Protein AF-A0A7X5D542-F1 (afdb_monomer_lite)

Secondary structure (DSSP, 8-state):
--HHHHHHHHHHSTTSSSHHHHHHHHHHHHHHGGG---HHHHHHHB---TTSSS--B---EETTEE--HHHHHHT-----

Foldseek 3Di:
DVLVVLVVVCVVVVPDPDSVRSVLLVVQCVVCVVLPDDSVLSNVQAPDDPPPVPCGGDWDDDPSHTDDPVVVVVPPDPDD

pLDDT: mean 86.71, std 9.31, range [50.97, 95.12]

Sequence (80 aa):
MLKEYIKQEFKENGSYKDEDSYFEFLAARQMVKDYDLSDEEIENGIMGGGLDGGCDAIYIFSNGILMNDDAFESLQCRKR

Radius of gyration: 15.46 Å; chains: 1; bounding box: 52×28×35 Å

Structure (mmCIF, N/CA/C/O backbone):
data_AF-A0A7X5D542-F1
#
_entry.id   AF-A0A7X5D542-F1
#
loop_
_atom_site.group_PDB
_atom_site.id
_atom_site.type_symbol
_atom_site.label_atom_id
_atom_site.label_alt_id
_atom_site.label_comp_id
_atom_site.label_asym_id
_atom_site.label_entity_id
_atom_site.label_seq_id
_atom_site.pdbx_PDB_ins_code
_atom_site.Cartn_x
_atom_site.Cartn_y
_atom_site.Cartn_z
_atom_site.occupancy
_atom_site.B_iso_or_equiv
_atom_site.auth_seq_id
_atom_site.auth_comp_id
_atom_site.auth_asym_id
_atom_site.auth_atom_id
_atom_site.pdbx_PDB_model_num
ATOM 1 N N . MET A 1 1 ? -22.147 1.066 3.511 1.00 73.50 1 MET A N 1
ATOM 2 C CA . MET A 1 1 ? -21.860 0.384 2.226 1.00 73.50 1 MET A CA 1
ATOM 3 C C . MET A 1 1 ? -20.374 0.373 1.831 1.00 73.50 1 MET A C 1
ATOM 5 O O . MET A 1 1 ? -19.901 -0.724 1.624 1.00 73.50 1 MET A O 1
ATOM 9 N N . LEU A 1 2 ? -19.597 1.475 1.788 1.00 85.38 2 LEU A N 1
ATOM 10 C CA . LEU A 1 2 ? -18.111 1.379 1.663 1.00 85.38 2 LEU A CA 1
ATOM 11 C C . LEU A 1 2 ? -17.378 1.647 2.985 1.00 85.38 2 LEU A C 1
ATOM 13 O O . LEU A 1 2 ? -16.563 0.847 3.417 1.00 85.38 2 LEU A O 1
ATOM 17 N N . LYS A 1 3 ? -17.738 2.727 3.687 1.00 87.25 3 LYS A N 1
ATOM 18 C CA . LYS A 1 3 ? -17.164 3.034 5.011 1.00 87.25 3 LYS A CA 1
ATOM 19 C C . LYS A 1 3 ? -17.364 1.904 6.025 1.00 87.25 3 LYS A C 1
ATOM 21 O O . LYS A 1 3 ? -16.499 1.630 6.833 1.00 87.25 3 LYS A O 1
ATOM 26 N N . GLU A 1 4 ? -18.512 1.234 5.981 1.00 92.00 4 GLU A N 1
ATOM 27 C CA . GLU A 1 4 ? -18.774 0.079 6.853 1.00 92.00 4 GLU A CA 1
ATOM 28 C C . GLU A 1 4 ? -17.904 -1.128 6.508 1.00 92.00 4 GLU A C 1
ATOM 30 O O . GLU A 1 4 ? -17.498 -1.833 7.421 1.00 92.00 4 GLU A O 1
ATOM 35 N N . TYR A 1 5 ? -17.599 -1.332 5.223 1.00 90.75 5 TYR A N 1
ATOM 36 C CA . TYR A 1 5 ? -16.708 -2.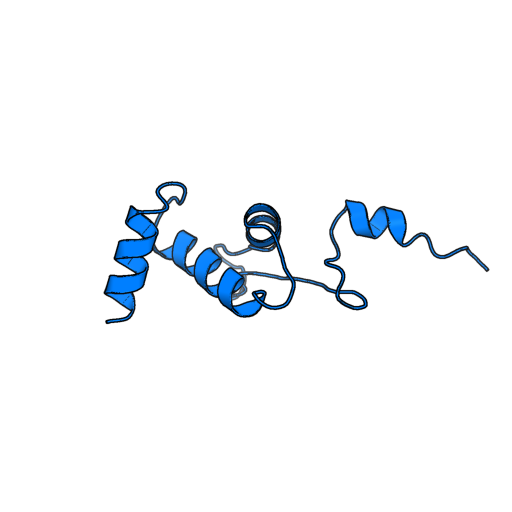399 4.773 1.00 90.75 5 TYR A CA 1
ATOM 37 C C . TYR A 1 5 ? -15.280 -2.152 5.273 1.00 90.75 5 TYR A C 1
ATOM 39 O O . TYR A 1 5 ? -14.713 -3.008 5.940 1.00 90.75 5 TYR A O 1
ATOM 47 N N . ILE A 1 6 ? -14.759 -0.935 5.079 1.00 89.50 6 ILE A N 1
ATOM 48 C CA . ILE A 1 6 ? -13.439 -0.526 5.590 1.00 89.50 6 ILE A CA 1
ATOM 49 C C . ILE A 1 6 ? -13.373 -0.700 7.114 1.00 89.50 6 ILE A C 1
ATOM 51 O O . ILE A 1 6 ? -12.414 -1.255 7.634 1.00 89.50 6 ILE A O 1
ATOM 55 N N . LYS A 1 7 ? -14.431 -0.313 7.839 1.00 90.19 7 LYS A N 1
ATOM 56 C CA . LYS A 1 7 ? -14.527 -0.515 9.294 1.00 90.19 7 LYS A CA 1
ATOM 57 C C . LYS A 1 7 ? -14.561 -1.974 9.727 1.00 90.19 7 LYS A C 1
ATOM 59 O O . LYS A 1 7 ? -14.150 -2.265 10.847 1.00 90.19 7 LYS A O 1
ATOM 64 N N . GLN A 1 8 ? -15.144 -2.862 8.928 1.00 91.94 8 GLN A N 1
ATOM 65 C CA . GLN A 1 8 ? -15.152 -4.294 9.222 1.00 91.94 8 GLN A CA 1
ATOM 66 C C . GLN A 1 8 ? -13.759 -4.874 9.010 1.00 91.94 8 GLN A C 1
ATOM 68 O O . GLN A 1 8 ? -13.208 -5.452 9.940 1.00 91.94 8 GLN A O 1
ATOM 73 N N . GLU A 1 9 ? -13.155 -4.612 7.858 1.00 90.81 9 GLU A N 1
ATOM 74 C CA . GLU A 1 9 ? -11.813 -5.094 7.536 1.00 90.81 9 GLU A CA 1
ATOM 75 C C . GLU A 1 9 ? -10.744 -4.539 8.490 1.00 90.81 9 GLU A C 1
ATOM 77 O O . GLU A 1 9 ? -9.873 -5.281 8.930 1.00 90.81 9 GLU A O 1
ATOM 82 N N . PHE A 1 10 ? -10.848 -3.271 8.904 1.00 91.38 10 PHE A N 1
ATOM 83 C CA . PHE A 1 10 ? -9.979 -2.685 9.932 1.00 91.38 10 PHE A CA 1
ATOM 84 C C . PHE A 1 10 ? -10.083 -3.423 11.276 1.00 91.38 10 PHE A C 1
ATOM 86 O O . PHE A 1 10 ? -9.090 -3.605 11.972 1.00 91.38 10 PHE A O 1
ATOM 93 N N . LYS A 1 11 ? -11.286 -3.869 11.664 1.00 89.00 11 LYS A N 1
ATOM 94 C CA . LYS A 1 11 ? -11.473 -4.648 12.902 1.00 89.00 11 LYS A CA 1
ATOM 95 C C . LYS A 1 11 ? -10.880 -6.049 12.804 1.00 89.00 11 LYS A C 1
ATOM 97 O O . LYS A 1 11 ? -10.504 -6.606 13.831 1.00 89.00 11 LYS A O 1
ATOM 102 N N . GLU A 1 12 ? -10.854 -6.621 11.606 1.00 87.75 12 GLU A N 1
ATOM 103 C CA . GLU A 1 12 ? -10.276 -7.938 11.340 1.00 87.75 12 GLU A CA 1
ATOM 104 C C . GLU A 1 12 ? -8.742 -7.859 11.242 1.00 87.75 12 GLU A C 1
ATOM 106 O O . GLU A 1 12 ? -8.051 -8.721 11.780 1.00 87.75 12 GLU A O 1
ATOM 111 N N . ASN A 1 13 ? -8.213 -6.775 10.668 1.00 80.56 13 ASN A N 1
ATOM 112 C CA . ASN A 1 13 ? -6.790 -6.448 10.586 1.00 80.56 13 ASN A CA 1
ATOM 113 C C . ASN A 1 13 ? -6.378 -5.459 11.689 1.00 80.56 13 ASN A C 1
ATOM 115 O O . ASN A 1 13 ? -6.086 -4.291 11.440 1.00 80.56 13 ASN A O 1
ATOM 119 N N . GLY A 1 14 ? -6.331 -5.937 12.934 1.00 73.38 14 GLY A N 1
ATOM 120 C CA . GLY A 1 14 ? -6.028 -5.127 14.126 1.00 73.38 14 GLY A CA 1
ATOM 121 C C . GLY A 1 14 ? -4.585 -4.609 14.266 1.00 73.38 14 GLY A C 1
ATOM 122 O O . GLY A 1 14 ? -4.187 -4.272 15.379 1.00 73.38 14 GLY A O 1
ATOM 123 N N . SER A 1 15 ? -3.797 -4.570 13.187 1.00 83.38 15 SER A N 1
ATOM 124 C CA . SER A 1 15 ? -2.390 -4.132 13.197 1.00 83.38 15 SER A CA 1
ATOM 125 C C . SER A 1 15 ? -2.202 -2.626 12.965 1.00 83.38 15 SER A C 1
ATOM 127 O O . SER A 1 15 ? -1.121 -2.105 13.230 1.00 83.38 15 SER A O 1
ATOM 129 N N . TYR A 1 16 ? -3.234 -1.908 12.510 1.00 86.81 16 TYR A N 1
ATOM 130 C CA . TYR A 1 16 ? -3.131 -0.491 12.140 1.00 86.81 16 TYR A CA 1
ATOM 131 C C . TYR A 1 16 ? -3.578 0.452 13.265 1.00 86.81 16 TYR A C 1
ATOM 133 O O . TYR A 1 16 ? -4.463 0.140 14.063 1.00 86.81 16 TYR A O 1
ATOM 141 N N . LYS A 1 17 ? -2.965 1.641 13.319 1.00 86.81 17 LYS A N 1
ATOM 142 C CA . LYS A 1 17 ? -3.190 2.645 14.375 1.00 86.81 17 LYS A CA 1
ATOM 143 C C . LYS A 1 17 ? -4.606 3.229 14.363 1.00 86.81 17 LYS A C 1
ATOM 145 O O . LYS A 1 17 ? -5.188 3.454 15.425 1.00 86.81 17 LYS A O 1
ATOM 150 N N . ASP A 1 18 ? -5.132 3.513 13.179 1.00 89.88 18 ASP A N 1
ATOM 151 C CA . ASP A 1 18 ? -6.445 4.113 12.964 1.00 89.88 18 ASP A CA 1
ATOM 152 C C . ASP A 1 18 ? -7.015 3.715 11.590 1.00 89.88 18 ASP A C 1
ATOM 154 O O . ASP A 1 18 ? -6.328 3.114 10.761 1.00 89.88 18 ASP A O 1
ATOM 158 N N . GLU A 1 19 ? -8.302 4.013 11.380 1.00 89.56 19 GLU A N 1
ATOM 159 C CA . GLU A 1 19 ? -9.032 3.691 10.144 1.00 89.56 19 GLU A CA 1
ATOM 160 C C . GLU A 1 19 ? -8.429 4.398 8.920 1.00 89.56 19 GLU A C 1
ATOM 162 O O . GLU A 1 19 ? -8.468 3.834 7.830 1.00 89.56 19 GLU A O 1
ATOM 167 N N . ASP A 1 20 ? -7.843 5.587 9.102 1.00 89.00 20 ASP A N 1
ATOM 168 C CA . ASP A 1 20 ? -7.208 6.357 8.028 1.00 89.00 20 ASP A CA 1
ATOM 169 C C . ASP A 1 20 ? -5.918 5.661 7.560 1.00 89.00 20 ASP A C 1
ATOM 171 O O . ASP A 1 20 ? -5.769 5.376 6.375 1.00 89.00 20 ASP A O 1
ATOM 175 N N . SER A 1 21 ? -5.056 5.250 8.498 1.00 89.75 21 SER A N 1
ATOM 176 C CA . SER A 1 21 ? -3.836 4.476 8.206 1.00 89.75 21 SER A CA 1
ATOM 177 C C . SER A 1 21 ? -4.159 3.152 7.501 1.00 89.75 21 SER A C 1
ATOM 179 O O . SER A 1 21 ? -3.475 2.733 6.570 1.00 89.75 21 SER A O 1
ATOM 181 N N . TYR A 1 22 ? -5.229 2.477 7.931 1.00 92.50 22 TYR A N 1
ATOM 182 C CA . TYR A 1 22 ? -5.684 1.256 7.269 1.00 92.50 22 TYR A CA 1
ATOM 183 C C . TYR A 1 22 ? -6.246 1.525 5.871 1.00 92.50 22 TYR A C 1
ATOM 185 O O . TYR A 1 22 ? -6.065 0.721 4.956 1.00 92.50 22 TYR A O 1
ATOM 193 N N . PHE A 1 23 ? -6.937 2.649 5.692 1.00 91.25 23 PHE A N 1
ATOM 194 C CA . PHE A 1 23 ? -7.466 3.040 4.396 1.00 91.25 23 PHE A CA 1
ATOM 195 C C . PHE A 1 23 ? -6.348 3.294 3.380 1.00 91.25 23 PHE A C 1
ATOM 197 O O . PHE A 1 23 ? -6.488 2.852 2.240 1.00 91.25 23 PHE A O 1
ATOM 204 N N . GLU A 1 24 ? -5.241 3.923 3.783 1.00 92.25 24 GLU A N 1
ATOM 205 C CA . GLU A 1 24 ? -4.055 4.105 2.933 1.00 92.25 24 GLU A CA 1
ATOM 206 C C . GLU A 1 24 ? -3.506 2.757 2.448 1.00 92.25 24 GLU A C 1
ATOM 208 O O . GLU A 1 24 ? -3.362 2.541 1.241 1.00 92.25 24 GLU A O 1
ATOM 213 N N . PHE A 1 25 ? -3.307 1.808 3.368 1.00 93.81 25 PHE A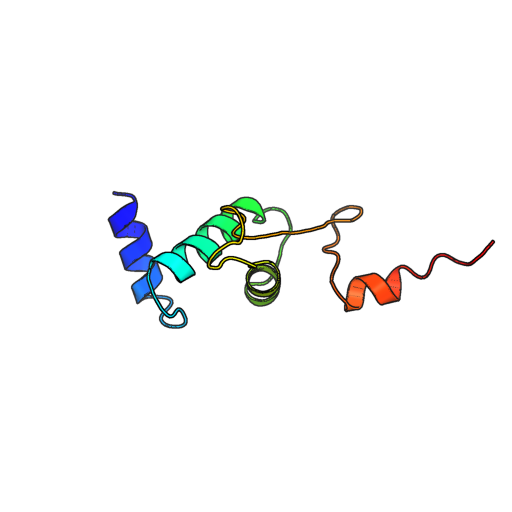 N 1
ATOM 214 C CA . PHE A 1 25 ? -2.872 0.453 3.028 1.00 93.81 25 PHE A CA 1
ATOM 215 C C . PHE A 1 25 ? -3.852 -0.259 2.093 1.00 93.81 25 PHE A C 1
ATOM 217 O O . PHE A 1 25 ? -3.459 -0.800 1.058 1.00 93.81 25 PHE A O 1
ATOM 224 N N . LEU A 1 26 ? -5.146 -0.238 2.419 1.00 93.19 26 LEU A N 1
ATOM 225 C CA . LEU A 1 26 ? -6.170 -0.894 1.613 1.00 93.19 26 LEU A CA 1
ATOM 226 C C . LEU A 1 26 ? -6.237 -0.289 0.204 1.00 93.19 26 LEU A C 1
ATOM 228 O O . LEU A 1 26 ? -6.356 -1.022 -0.778 1.00 93.19 26 LEU A O 1
ATOM 232 N N . ALA A 1 27 ? -6.152 1.037 0.086 1.00 93.06 27 ALA A N 1
ATOM 233 C CA . ALA A 1 27 ? -6.141 1.728 -1.196 1.00 93.06 27 ALA A CA 1
ATOM 234 C C . ALA A 1 27 ? -4.908 1.341 -2.021 1.00 93.06 27 ALA A C 1
ATOM 236 O O . ALA A 1 27 ? -5.050 0.976 -3.192 1.00 93.06 27 ALA A O 1
ATOM 237 N N . ALA A 1 28 ? -3.726 1.346 -1.403 1.00 95.12 28 ALA A N 1
ATOM 238 C CA . ALA A 1 28 ? -2.488 0.929 -2.041 1.00 95.12 28 ALA A CA 1
ATOM 239 C C . ALA A 1 28 ? -2.561 -0.527 -2.524 1.00 95.12 28 ALA A C 1
ATOM 241 O O . ALA A 1 28 ? -2.342 -0.782 -3.710 1.00 95.12 28 ALA A O 1
ATOM 242 N N . ARG A 1 29 ? -2.998 -1.459 -1.663 1.00 94.50 29 ARG A N 1
ATOM 243 C CA . ARG A 1 29 ? -3.191 -2.881 -1.997 1.00 94.50 29 ARG A CA 1
ATOM 244 C C . ARG A 1 29 ? -4.076 -3.069 -3.223 1.00 94.50 29 ARG A C 1
ATOM 246 O O . ARG A 1 29 ? -3.762 -3.871 -4.098 1.00 94.50 29 ARG A O 1
ATOM 253 N N . GLN A 1 30 ? -5.165 -2.309 -3.331 1.00 93.62 30 GLN A N 1
ATOM 254 C CA . GLN A 1 30 ? -6.049 -2.408 -4.493 1.00 93.62 30 GLN A CA 1
ATOM 255 C C . GLN A 1 30 ? -5.431 -1.850 -5.781 1.00 93.62 30 GLN A C 1
ATOM 257 O O . GLN A 1 30 ? -5.783 -2.336 -6.858 1.00 93.62 30 GLN A O 1
ATOM 262 N N . MET A 1 31 ? -4.527 -0.870 -5.693 1.00 93.44 31 MET A N 1
ATOM 263 C CA . MET A 1 31 ? -3.824 -0.304 -6.852 1.00 93.44 31 MET A CA 1
ATOM 264 C C . MET A 1 31 ? -2.715 -1.223 -7.369 1.00 93.44 31 MET A C 1
ATOM 266 O O . MET A 1 31 ? -2.524 -1.316 -8.580 1.00 93.44 31 MET A O 1
ATOM 270 N N . VAL A 1 32 ? -2.012 -1.923 -6.475 1.00 94.44 32 VAL A N 1
ATOM 271 C CA . VAL A 1 32 ? -0.871 -2.793 -6.825 1.00 94.44 32 VAL A CA 1
ATOM 272 C C . VAL A 1 32 ? -1.207 -4.287 -6.854 1.00 94.44 32 VAL A C 1
ATOM 274 O O . VAL A 1 32 ? -0.314 -5.111 -7.027 1.00 94.44 32 VAL A O 1
ATOM 277 N N . LYS A 1 33 ? -2.490 -4.654 -6.760 1.00 94.12 33 LYS A N 1
ATOM 278 C CA . LYS A 1 33 ? -2.967 -6.052 -6.724 1.00 94.12 33 LYS A CA 1
ATOM 279 C C . LYS A 1 33 ? -2.488 -6.939 -7.884 1.00 94.12 33 LYS A C 1
ATOM 281 O O . LYS A 1 33 ? -2.465 -8.155 -7.744 1.00 94.12 33 LYS A O 1
ATOM 286 N N . ASP A 1 34 ? -2.147 -6.345 -9.028 1.00 94.44 34 ASP A N 1
ATOM 287 C CA . ASP A 1 34 ? -1.719 -7.074 -10.228 1.00 94.44 34 ASP A CA 1
ATOM 288 C C . ASP A 1 34 ? -0.206 -7.390 -10.221 1.00 94.44 34 ASP A C 1
ATOM 290 O O . ASP A 1 34 ? 0.272 -8.096 -11.108 1.00 94.44 34 ASP A O 1
ATOM 294 N N . TYR A 1 35 ? 0.546 -6.879 -9.237 1.00 91.50 35 TYR A N 1
ATOM 295 C CA . TYR A 1 35 ? 2.007 -7.007 -9.132 1.00 91.50 35 TYR A CA 1
ATOM 296 C C . TYR A 1 35 ? 2.474 -8.044 -8.097 1.00 91.50 35 TYR A C 1
ATOM 298 O O . TYR A 1 35 ? 3.672 -8.135 -7.856 1.00 91.50 35 TYR A O 1
ATOM 306 N N . ASP A 1 36 ? 1.549 -8.821 -7.518 1.00 90.94 36 ASP A N 1
ATOM 307 C CA . ASP A 1 36 ? 1.830 -9.925 -6.578 1.00 90.94 36 ASP A CA 1
ATOM 308 C C . ASP A 1 36 ? 2.749 -9.523 -5.407 1.00 90.94 36 ASP A C 1
ATOM 310 O O . ASP A 1 36 ? 3.682 -10.235 -5.045 1.00 90.94 36 ASP A O 1
ATOM 314 N N . LEU A 1 37 ? 2.500 -8.335 -4.845 1.00 93.31 37 LEU A N 1
ATOM 315 C CA . LEU A 1 37 ? 3.248 -7.820 -3.701 1.00 93.31 37 LEU A CA 1
ATOM 316 C C . LEU A 1 37 ? 2.734 -8.411 -2.390 1.00 93.31 37 LEU A C 1
ATOM 318 O O . LEU A 1 37 ? 1.526 -8.566 -2.193 1.00 93.31 37 LEU A O 1
ATOM 322 N N . SER A 1 38 ? 3.659 -8.670 -1.472 1.00 93.56 38 SER A N 1
ATOM 323 C CA . SER A 1 38 ? 3.347 -8.980 -0.078 1.00 93.56 38 SER A CA 1
ATOM 324 C C . SER A 1 38 ? 2.826 -7.750 0.676 1.00 93.56 38 SER A C 1
ATOM 326 O O . SER A 1 38 ? 3.101 -6.609 0.299 1.00 93.56 38 SER A O 1
ATOM 328 N N . ASP A 1 39 ? 2.103 -7.970 1.778 1.00 92.56 39 ASP A N 1
ATOM 329 C CA . ASP A 1 39 ? 1.604 -6.874 2.622 1.00 92.56 39 ASP A CA 1
ATOM 330 C C . ASP A 1 39 ? 2.760 -5.991 3.141 1.00 92.56 39 ASP A C 1
ATOM 332 O O . ASP A 1 39 ? 2.640 -4.770 3.148 1.00 92.56 39 ASP A O 1
ATOM 336 N N . GLU A 1 40 ? 3.916 -6.584 3.461 1.00 92.62 40 GLU A N 1
ATOM 337 C CA . GLU A 1 40 ? 5.129 -5.867 3.888 1.00 92.62 40 GLU A CA 1
ATOM 338 C C . GLU A 1 40 ? 5.697 -4.963 2.778 1.00 92.62 40 GLU A C 1
ATOM 340 O O . GLU A 1 40 ? 6.091 -3.825 3.031 1.00 92.62 40 GLU A O 1
ATOM 345 N N . GLU A 1 41 ? 5.724 -5.425 1.524 1.00 93.88 41 GLU A N 1
ATOM 346 C CA . GLU A 1 41 ? 6.155 -4.607 0.381 1.00 93.88 41 GLU A CA 1
ATOM 347 C C . GLU A 1 41 ? 5.193 -3.454 0.097 1.00 93.88 41 GLU A C 1
ATOM 349 O O . GLU A 1 41 ? 5.625 -2.360 -0.275 1.00 93.88 41 GLU A O 1
ATOM 354 N N . ILE A 1 42 ? 3.893 -3.686 0.285 1.00 94.25 42 ILE A N 1
ATOM 355 C CA . ILE A 1 42 ? 2.876 -2.644 0.163 1.00 94.25 42 ILE A CA 1
ATOM 356 C C . ILE A 1 42 ? 3.099 -1.599 1.253 1.00 94.25 42 ILE A C 1
ATOM 358 O O . ILE A 1 42 ? 3.209 -0.419 0.928 1.00 94.25 42 ILE A O 1
ATOM 362 N N . GLU A 1 43 ? 3.231 -2.013 2.512 1.00 93.06 43 GLU A N 1
ATOM 363 C CA . GLU A 1 43 ? 3.470 -1.114 3.646 1.00 93.06 43 GLU A CA 1
ATOM 364 C C . GLU A 1 43 ? 4.746 -0.285 3.481 1.00 93.06 43 GLU A C 1
ATOM 366 O O . GLU A 1 43 ? 4.725 0.917 3.734 1.00 93.06 43 GLU A O 1
ATOM 371 N N . ASN A 1 44 ? 5.826 -0.880 2.969 1.00 92.62 44 ASN A N 1
ATOM 372 C CA . ASN A 1 44 ? 7.078 -0.167 2.703 1.00 92.62 44 ASN A CA 1
ATOM 373 C C . ASN A 1 44 ? 6.946 0.948 1.649 1.00 92.62 44 ASN A C 1
ATOM 375 O O . ASN A 1 44 ? 7.753 1.876 1.636 1.00 92.62 44 ASN A O 1
ATOM 379 N N . GLY A 1 45 ? 5.958 0.864 0.753 1.00 91.88 45 GLY A N 1
ATOM 380 C CA . GLY A 1 45 ? 5.675 1.911 -0.232 1.00 91.88 45 GLY A CA 1
ATOM 381 C C . GLY A 1 45 ? 4.775 3.036 0.285 1.00 91.88 45 GLY A C 1
ATOM 382 O O . GLY A 1 45 ? 4.639 4.057 -0.394 1.00 91.88 45 GLY A O 1
ATOM 383 N N . ILE A 1 46 ? 4.155 2.875 1.459 1.00 93.00 46 ILE A N 1
ATOM 384 C CA . ILE A 1 46 ? 3.300 3.896 2.074 1.00 93.00 46 ILE A CA 1
ATOM 385 C C . ILE A 1 46 ? 4.195 4.962 2.705 1.00 93.00 46 ILE A C 1
ATOM 387 O O . ILE A 1 46 ? 5.010 4.687 3.581 1.00 93.00 46 ILE A O 1
ATOM 391 N N . MET A 1 47 ? 4.030 6.199 2.247 1.00 88.19 47 MET A N 1
ATOM 392 C CA . MET A 1 47 ? 4.787 7.372 2.701 1.00 88.19 47 MET A CA 1
ATOM 393 C C . MET A 1 47 ? 3.859 8.468 3.248 1.00 88.19 47 MET A C 1
ATOM 395 O O . MET A 1 47 ? 4.308 9.596 3.462 1.00 88.19 47 MET A O 1
ATOM 399 N N . GLY A 1 48 ? 2.582 8.126 3.461 1.00 83.25 48 GLY A N 1
ATOM 400 C CA . GLY A 1 48 ? 1.525 9.015 3.921 1.00 83.25 48 GLY A CA 1
ATOM 401 C C . GLY A 1 48 ? 1.852 9.686 5.250 1.00 83.25 48 GLY A C 1
ATOM 402 O O . GLY A 1 48 ? 2.372 9.077 6.193 1.00 83.25 48 GLY A O 1
ATOM 403 N N . GLY A 1 49 ? 1.578 10.987 5.327 1.00 83.75 49 GLY A N 1
ATOM 404 C CA . GLY A 1 49 ? 1.849 11.772 6.520 1.00 83.75 49 GLY A CA 1
ATOM 405 C C . GLY A 1 49 ? 1.465 13.243 6.406 1.00 83.75 49 GLY A C 1
ATOM 406 O O . GLY A 1 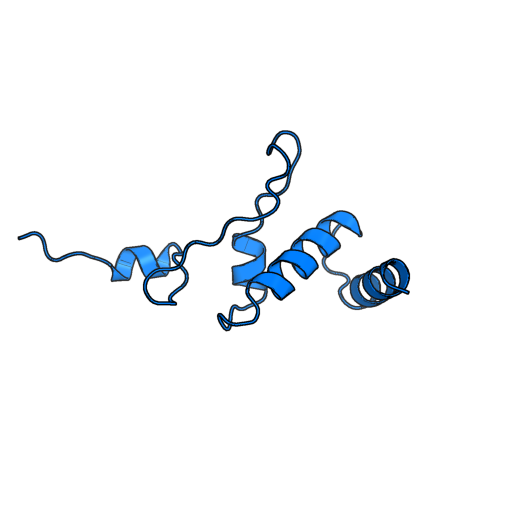49 ? 1.024 13.760 5.387 1.00 83.75 49 GLY A O 1
ATOM 407 N N . GLY A 1 50 ? 1.654 13.990 7.492 1.00 83.19 50 GLY A N 1
ATOM 408 C CA . GLY A 1 50 ? 1.456 15.438 7.437 1.00 83.19 50 GLY A CA 1
ATOM 409 C C . GLY A 1 50 ? 2.453 16.101 6.478 1.00 83.19 50 GLY A C 1
ATOM 410 O O . GLY A 1 50 ? 3.651 15.855 6.585 1.00 83.19 50 GLY A O 1
ATOM 411 N N . LEU A 1 51 ? 1.971 17.016 5.627 1.00 81.88 51 LEU A N 1
ATOM 412 C CA . LEU A 1 51 ? 2.774 17.807 4.671 1.00 81.88 51 LEU A CA 1
ATOM 413 C C . LEU A 1 51 ? 3.357 17.017 3.480 1.00 81.88 51 LEU A C 1
ATOM 415 O O . LEU A 1 51 ? 4.260 17.515 2.811 1.00 81.88 51 LEU A O 1
ATOM 419 N N . ASP A 1 52 ? 2.816 15.841 3.171 1.00 80.44 52 ASP A N 1
ATOM 420 C CA . ASP A 1 52 ? 3.182 15.027 1.998 1.00 80.44 52 ASP A CA 1
ATOM 421 C C . ASP A 1 52 ? 2.553 15.512 0.671 1.00 80.44 52 ASP A C 1
ATOM 423 O O . ASP A 1 52 ? 2.880 15.019 -0.408 1.00 80.44 52 ASP A O 1
ATOM 427 N N . GLY A 1 53 ? 1.654 16.500 0.736 1.00 85.44 53 GLY A N 1
ATOM 428 C CA . GLY A 1 53 ? 0.922 17.007 -0.425 1.00 85.44 53 GLY A CA 1
ATOM 429 C C . GLY A 1 53 ? -0.231 16.107 -0.885 1.00 85.44 53 GLY A C 1
ATOM 430 O O .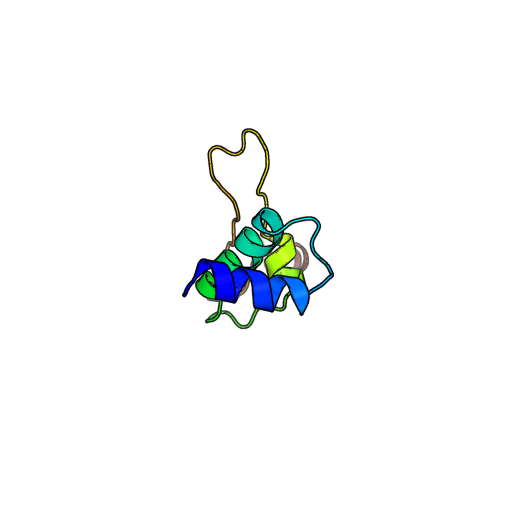 GLY A 1 53 ? -0.723 16.306 -1.996 1.00 85.44 53 GLY A O 1
ATOM 431 N N . GLY A 1 54 ? -0.672 15.163 -0.047 1.00 83.94 54 GLY A N 1
ATOM 432 C CA . GLY A 1 54 ? -1.686 14.154 -0.361 1.00 83.94 54 GLY A CA 1
ATOM 433 C C . GLY A 1 54 ? -1.127 12.957 -1.128 1.00 83.94 54 GLY A C 1
ATOM 434 O O . GLY A 1 54 ? -1.838 12.372 -1.944 1.00 83.94 54 GLY A O 1
ATOM 435 N N . CYS A 1 55 ? 0.164 12.661 -0.955 1.00 89.81 55 CYS A N 1
ATOM 436 C CA . CYS A 1 55 ? 0.826 11.525 -1.582 1.00 89.81 55 CYS A CA 1
ATOM 437 C C . CYS A 1 55 ? 0.984 10.386 -0.570 1.00 89.81 55 CYS A C 1
ATOM 439 O O . CYS A 1 55 ? 2.014 10.280 0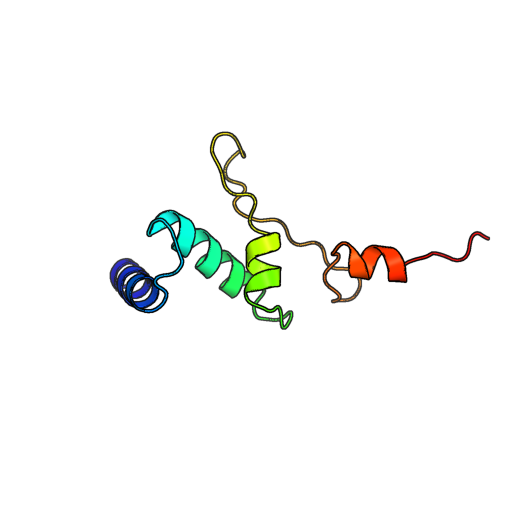.090 1.00 89.81 55 CYS A O 1
ATOM 441 N N . ASP A 1 56 ? -0.016 9.508 -0.519 1.00 90.06 56 ASP A N 1
ATOM 442 C CA . ASP A 1 56 ? -0.086 8.458 0.502 1.00 90.06 56 ASP A CA 1
ATOM 443 C C . ASP A 1 56 ? 0.914 7.309 0.257 1.00 90.06 56 ASP A C 1
ATOM 445 O O . ASP A 1 56 ? 1.422 6.705 1.198 1.00 90.06 56 ASP A O 1
ATOM 449 N N . ALA A 1 57 ? 1.239 6.992 -1.005 1.00 93.19 57 ALA A N 1
ATOM 450 C CA . ALA A 1 57 ? 2.150 5.892 -1.337 1.00 93.19 57 ALA A CA 1
ATOM 451 C C . ALA A 1 57 ? 2.864 6.067 -2.687 1.00 93.19 57 ALA A C 1
ATOM 453 O O . ALA A 1 57 ? 2.332 6.682 -3.617 1.00 93.19 57 ALA A O 1
ATOM 454 N N . ILE A 1 58 ? 4.061 5.483 -2.814 1.00 92.88 58 ILE A N 1
ATOM 455 C CA . ILE A 1 58 ? 4.871 5.476 -4.039 1.00 92.88 58 ILE A CA 1
ATOM 456 C C . ILE A 1 58 ? 5.412 4.066 -4.292 1.00 92.88 58 ILE A C 1
ATOM 458 O O . ILE A 1 58 ? 6.112 3.497 -3.462 1.00 92.88 58 ILE A O 1
ATOM 462 N N . TYR A 1 59 ? 5.168 3.546 -5.497 1.00 93.94 59 TYR A N 1
ATOM 463 C CA . TYR A 1 59 ? 5.714 2.273 -5.969 1.00 93.94 59 TYR A CA 1
ATOM 464 C C . TYR A 1 59 ? 6.408 2.474 -7.313 1.00 93.94 59 TYR A C 1
ATOM 466 O O . TYR A 1 59 ? 5.848 3.082 -8.228 1.00 93.94 59 TYR A O 1
ATOM 474 N N . ILE A 1 60 ? 7.627 1.956 -7.446 1.00 92.50 60 ILE A N 1
ATOM 475 C CA . ILE A 1 60 ? 8.410 2.038 -8.681 1.00 92.50 60 ILE A CA 1
ATOM 476 C C . ILE A 1 60 ? 8.645 0.622 -9.179 1.00 92.50 60 ILE A C 1
ATOM 478 O O . ILE A 1 60 ? 9.180 -0.210 -8.456 1.00 92.50 60 ILE A O 1
ATOM 482 N N . PHE A 1 61 ? 8.286 0.366 -10.434 1.00 92.25 61 PHE A N 1
ATOM 483 C CA . PHE A 1 61 ? 8.487 -0.932 -11.065 1.00 92.25 61 PHE A CA 1
ATOM 484 C C . PHE A 1 61 ? 9.405 -0.805 -12.276 1.00 92.25 61 PHE A C 1
ATOM 486 O O . PHE A 1 61 ? 9.277 0.122 -13.078 1.00 92.25 61 PHE A O 1
ATOM 493 N N . SER A 1 62 ? 10.297 -1.778 -12.446 1.00 89.69 62 SER A N 1
ATOM 494 C CA . SER A 1 62 ? 11.115 -1.946 -13.645 1.00 89.69 62 SER A CA 1
ATOM 495 C C . SER A 1 62 ? 10.820 -3.309 -14.252 1.00 89.69 62 SER A C 1
ATOM 497 O O . SER A 1 62 ? 11.062 -4.337 -13.627 1.00 89.69 62 SER A O 1
ATOM 499 N N . ASN A 1 63 ? 10.252 -3.332 -15.462 1.00 89.69 63 ASN A N 1
ATOM 500 C CA . ASN A 1 63 ? 9.815 -4.565 -16.134 1.00 89.69 63 ASN A CA 1
ATOM 501 C C . ASN A 1 63 ? 8.927 -5.473 -15.254 1.00 89.69 63 ASN A C 1
ATOM 503 O O . ASN A 1 63 ? 9.042 -6.694 -15.308 1.00 89.69 63 ASN A O 1
ATOM 507 N N . GLY A 1 64 ? 8.053 -4.871 -14.441 1.00 88.31 64 GLY A N 1
ATOM 508 C CA . GLY A 1 64 ? 7.149 -5.590 -13.536 1.00 88.31 64 GLY A CA 1
ATOM 509 C C . GLY A 1 64 ? 7.772 -6.023 -12.206 1.00 88.31 64 GLY A C 1
ATOM 510 O O . GLY A 1 64 ? 7.061 -6.571 -11.378 1.00 88.31 64 GLY A O 1
ATOM 511 N N . ILE A 1 65 ? 9.059 -5.754 -11.976 1.00 88.44 65 ILE A N 1
ATOM 512 C CA . ILE A 1 65 ? 9.740 -6.029 -10.705 1.00 88.44 65 ILE A CA 1
ATOM 513 C C . ILE A 1 65 ? 9.675 -4.773 -9.834 1.00 88.44 65 ILE A C 1
ATOM 515 O O . ILE A 1 65 ? 10.042 -3.691 -10.305 1.00 88.44 65 ILE A O 1
ATOM 519 N N . LEU A 1 66 ? 9.214 -4.910 -8.588 1.00 92.50 66 LEU A N 1
ATOM 520 C CA . LEU A 1 66 ? 9.224 -3.826 -7.606 1.00 92.50 66 LEU A CA 1
ATOM 521 C C . LEU A 1 66 ? 10.667 -3.419 -7.291 1.00 92.50 66 LEU A C 1
ATOM 523 O O . LEU A 1 66 ? 11.518 -4.250 -6.987 1.00 92.50 66 LEU A O 1
ATOM 527 N N . MET A 1 67 ? 10.941 -2.123 -7.376 1.00 91.69 67 MET A N 1
ATOM 528 C CA . MET A 1 67 ? 12.253 -1.552 -7.102 1.00 91.69 67 MET A CA 1
ATOM 529 C C . MET A 1 67 ? 12.377 -1.264 -5.606 1.00 91.69 67 MET A C 1
ATOM 531 O O . MET A 1 67 ? 12.039 -0.173 -5.153 1.00 91.69 67 MET A O 1
ATOM 535 N N . ASN A 1 68 ? 12.860 -2.251 -4.858 1.00 87.75 68 ASN A N 1
ATOM 536 C CA . ASN A 1 68 ? 13.277 -2.122 -3.463 1.00 87.75 68 ASN A CA 1
ATOM 537 C C . ASN A 1 68 ? 14.816 -2.171 -3.350 1.00 87.75 68 ASN A C 1
ATOM 539 O O . ASN A 1 68 ? 15.522 -2.261 -4.363 1.00 87.75 68 ASN A O 1
ATOM 543 N N . ASP A 1 69 ? 15.336 -2.100 -2.124 1.00 84.38 69 ASP A N 1
ATOM 544 C CA . ASP A 1 69 ? 16.781 -2.129 -1.865 1.00 84.38 69 ASP A CA 1
ATOM 545 C C . ASP A 1 69 ? 17.444 -3.392 -2.449 1.00 84.38 69 ASP A C 1
ATOM 547 O O . ASP A 1 69 ? 18.489 -3.300 -3.098 1.00 84.38 69 ASP A O 1
ATOM 551 N N . ASP A 1 70 ? 16.784 -4.549 -2.345 1.00 81.69 70 ASP A N 1
ATOM 552 C CA . ASP A 1 70 ? 17.273 -5.823 -2.889 1.00 81.69 70 ASP A CA 1
ATOM 553 C C . ASP A 1 70 ? 17.321 -5.821 -4.429 1.00 81.69 70 ASP A C 1
ATOM 555 O O . ASP A 1 70 ? 18.301 -6.242 -5.057 1.00 81.69 70 ASP A O 1
ATOM 559 N N . ALA A 1 71 ? 16.272 -5.307 -5.078 1.00 83.50 71 ALA A N 1
ATOM 560 C CA . ALA A 1 71 ? 16.201 -5.199 -6.531 1.00 83.50 71 ALA A CA 1
ATOM 561 C C . ALA A 1 71 ? 17.273 -4.244 -7.073 1.00 83.50 71 ALA A C 1
ATOM 563 O O . ALA A 1 71 ? 17.836 -4.490 -8.147 1.00 83.50 71 ALA A O 1
ATOM 564 N N . PHE A 1 72 ? 17.604 -3.188 -6.327 1.00 79.62 72 PHE A N 1
ATOM 565 C CA . PHE A 1 72 ? 18.643 -2.235 -6.707 1.00 79.62 72 PHE A CA 1
ATOM 566 C C . PHE A 1 72 ? 20.031 -2.886 -6.776 1.00 79.62 72 PHE A C 1
ATOM 568 O O . PHE A 1 72 ? 20.788 -2.621 -7.715 1.00 79.62 72 PHE A O 1
ATOM 575 N N . GLU A 1 73 ? 20.350 -3.797 -5.851 1.00 75.94 73 GLU A N 1
ATOM 576 C CA . GLU A 1 73 ? 21.605 -4.557 -5.890 1.00 75.94 73 GLU A CA 1
ATOM 577 C C . GLU A 1 73 ? 21.692 -5.477 -7.115 1.00 75.94 73 GLU A C 1
ATOM 579 O O . GLU A 1 73 ? 22.757 -5.622 -7.722 1.00 75.94 73 GLU A O 1
ATOM 584 N N . SER A 1 74 ? 20.566 -6.060 -7.531 1.00 70.56 74 SER A N 1
ATOM 585 C CA . SER A 1 74 ? 20.515 -6.961 -8.688 1.00 70.56 74 SER A CA 1
ATOM 586 C C . SER A 1 74 ? 20.713 -6.245 -10.033 1.00 70.56 74 SER A C 1
ATOM 588 O O . SER A 1 74 ? 21.181 -6.839 -11.009 1.00 70.5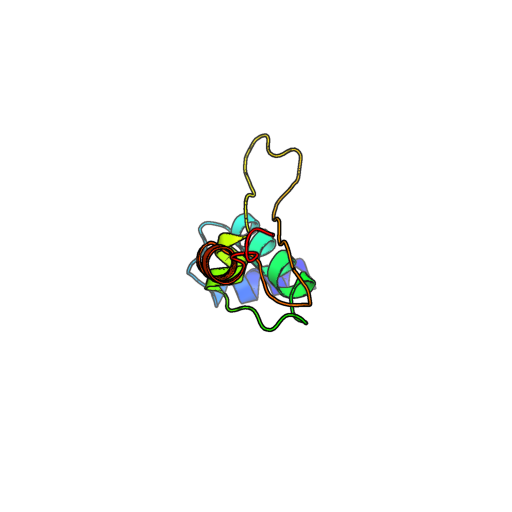6 74 SER A O 1
ATOM 590 N N . LEU A 1 75 ? 20.417 -4.943 -10.086 1.00 68.31 75 LEU A N 1
ATOM 591 C CA . LEU A 1 75 ? 20.451 -4.120 -11.295 1.00 68.31 75 LEU A CA 1
ATOM 592 C C . LEU A 1 75 ? 21.829 -3.533 -11.611 1.00 68.31 75 LEU A C 1
ATOM 594 O O . LEU A 1 75 ? 21.907 -2.560 -12.365 1.00 68.31 75 LEU A O 1
ATOM 598 N N . GLN A 1 76 ? 22.925 -4.115 -11.101 1.00 64.31 76 GLN A N 1
ATOM 599 C CA . GLN A 1 76 ? 24.276 -3.688 -11.468 1.00 64.31 76 GLN A CA 1
ATOM 600 C C . GLN A 1 76 ? 24.491 -3.781 -12.982 1.00 64.31 76 GLN A C 1
ATOM 602 O O . GLN A 1 76 ? 24.886 -4.798 -13.557 1.00 64.31 76 GLN A O 1
ATOM 607 N N . CYS A 1 77 ? 24.242 -2.651 -13.637 1.00 57.22 77 CYS A N 1
ATOM 608 C CA . CYS A 1 77 ? 24.530 -2.433 -15.030 1.00 57.22 77 CYS A CA 1
ATOM 609 C C . CYS A 1 77 ? 26.037 -2.607 -15.193 1.00 57.22 77 CYS A C 1
ATOM 611 O O . CYS A 1 77 ? 26.831 -1.861 -14.612 1.00 57.22 77 CYS A O 1
ATOM 613 N N . ARG A 1 78 ? 26.440 -3.631 -15.952 1.00 61.34 78 ARG A N 1
ATOM 614 C CA . ARG A 1 78 ? 27.839 -3.866 -16.304 1.00 61.34 78 ARG A CA 1
ATOM 615 C C . ARG A 1 78 ? 28.357 -2.581 -16.950 1.00 61.34 78 ARG A C 1
ATOM 617 O O . ARG A 1 78 ? 27.960 -2.276 -18.074 1.00 61.34 78 ARG A O 1
ATOM 624 N N . LYS A 1 79 ? 29.186 -1.818 -16.223 1.00 58.75 79 LYS A N 1
ATOM 625 C CA . LYS A 1 79 ? 29.810 -0.589 -16.735 1.00 58.75 79 LYS A CA 1
ATOM 626 C C . LYS A 1 79 ? 30.459 -0.936 -18.077 1.00 58.75 79 LYS A C 1
ATOM 628 O O . LYS A 1 79 ? 31.320 -1.816 -18.119 1.00 58.75 79 LYS A O 1
ATOM 633 N N . ARG A 1 80 ? 29.955 -0.336 -19.157 1.00 50.97 80 ARG A N 1
ATOM 634 C CA . ARG A 1 80 ? 30.605 -0.386 -20.468 1.00 50.97 80 ARG A CA 1
ATOM 635 C C . ARG A 1 80 ? 31.858 0.473 -20.449 1.00 50.97 80 ARG A C 1
ATOM 637 O O . ARG A 1 80 ? 31.827 1.514 -19.757 1.00 50.97 80 ARG A O 1
#